Protein AF-A0A4U7AYK5-F1 (afdb_monomer_lite)

Secondary structure (DSSP, 8-state):
----SEEEEEE--GGG---HHHHTTTS-SSS---SEEEEEETTT--EEEE---TTEEE---EEEESSTTPPTT-EEEEEEEEETTTTEEEEEEEETTEEEEEEEEEEPP-

Sequence (110 aa):
MQQHEYIFFDLMDPSLGTEFDVIAPVMGGGHAPYNGFGKFQVSTGILEKYSPGTRHFVQEPVFVPRSDDAEEGDGWLLVLVNNYDTMGSELHVIDTKDFTNAVAKIFLPS

pLDDT: mean 95.94, std 4.83, range [68.88, 98.75]

Foldseek 3Di:
DDDAFKDKFFAADVVLQAPCVQQVVPVDDDDDFGQWMWIAGPVVRDIDIEGPHNQKTKDDWDFDAPDPPGDHQFGWIWIWMQHRVVRFIKIFIAGSVHRHDTPDIHTDDD

InterPro domains:
  IPR004294 Carotenoid oxygenase [PF03055] (1-109)
  IPR004294 Carotenoid oxygenase [PTHR10543] (4-109)

Radius of gyration: 14.74 Å; chains: 1; bounding box: 38×27×42 Å

Organism: NCBI:txid40998

Structure (mmCIF, N/CA/C/O backbone):
data_AF-A0A4U7AYK5-F1
#
_entry.id   AF-A0A4U7AYK5-F1
#
loop_
_atom_site.group_PDB
_atom_site.id
_atom_site.type_symbol
_atom_site.label_atom_id
_atom_site.label_alt_id
_atom_site.label_comp_id
_atom_site.label_asym_id
_atom_site.label_entity_id
_atom_site.label_seq_id
_atom_site.pdbx_PDB_ins_code
_atom_site.Cartn_x
_atom_site.Cartn_y
_atom_site.Cartn_z
_atom_site.occupancy
_atom_site.B_iso_or_equiv
_atom_site.auth_seq_id
_atom_site.auth_comp_id
_atom_site.auth_asym_id
_atom_site.auth_atom_id
_atom_site.pdbx_PDB_model_num
ATOM 1 N N . MET A 1 1 ? -14.245 18.279 15.435 1.00 72.75 1 MET A N 1
ATOM 2 C CA . MET A 1 1 ? -13.343 17.243 14.893 1.00 72.75 1 MET A CA 1
ATOM 3 C C . MET A 1 1 ? -13.129 16.214 15.982 1.00 72.75 1 MET A C 1
ATOM 5 O O . MET A 1 1 ? -12.934 16.620 17.122 1.00 72.75 1 MET A O 1
ATOM 9 N N . GLN A 1 2 ? -13.270 14.933 15.652 1.00 88.62 2 GLN A N 1
ATOM 10 C CA . GLN A 1 2 ? -12.923 13.831 16.552 1.00 88.62 2 GLN A CA 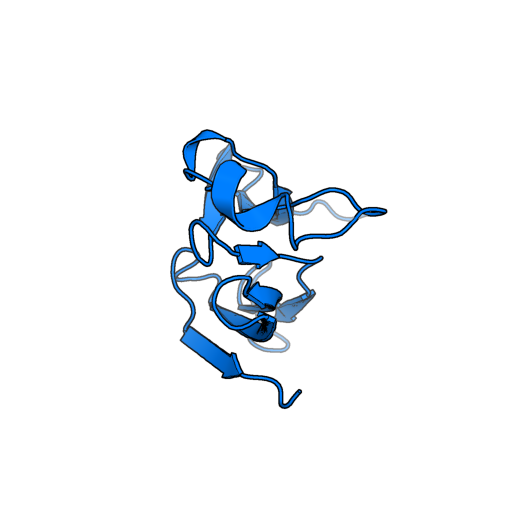1
ATOM 11 C C . GLN A 1 2 ? -11.424 13.533 16.423 1.00 88.62 2 GLN A C 1
ATOM 13 O O . GLN A 1 2 ? -10.793 13.942 15.449 1.00 88.62 2 GLN A O 1
ATOM 18 N N . GLN A 1 3 ? -10.851 12.891 17.436 1.00 92.56 3 GLN A N 1
ATOM 19 C CA . GLN A 1 3 ? -9.488 12.374 17.366 1.00 92.56 3 GLN A CA 1
ATOM 20 C C . GLN A 1 3 ? -9.492 11.078 16.547 1.00 92.56 3 GLN A C 1
ATOM 22 O O . GLN A 1 3 ? -10.423 10.292 16.695 1.00 92.56 3 GLN A O 1
ATOM 27 N N . HIS A 1 4 ? -8.471 10.882 15.711 1.00 96.56 4 HIS A N 1
ATOM 28 C CA . HIS A 1 4 ? -8.290 9.686 14.885 1.00 96.56 4 HIS A CA 1
ATOM 29 C C . HIS A 1 4 ? -7.069 8.895 15.357 1.00 96.56 4 HIS A C 1
ATOM 31 O O . HIS A 1 4 ? -6.039 9.495 15.679 1.00 96.56 4 HIS A O 1
ATOM 37 N N . GLU A 1 5 ? -7.187 7.570 15.397 1.00 97.50 5 GLU A N 1
ATOM 38 C CA . GLU A 1 5 ? -6.135 6.650 15.843 1.00 97.50 5 GLU A CA 1
ATOM 39 C C . GLU A 1 5 ? -5.290 6.110 14.683 1.00 97.50 5 GLU A C 1
ATOM 41 O O . GLU A 1 5 ? -4.097 5.848 14.861 1.00 97.50 5 GLU A O 1
ATOM 46 N N . TYR A 1 6 ? -5.875 5.985 13.489 1.00 98.19 6 TYR A N 1
ATOM 47 C CA . TYR A 1 6 ? -5.195 5.446 12.311 1.00 98.19 6 TYR A CA 1
ATOM 48 C C . TYR A 1 6 ? -5.140 6.456 11.169 1.00 98.19 6 TYR A C 1
ATOM 50 O O . TYR A 1 6 ? -6.126 7.115 10.843 1.00 98.19 6 TYR A O 1
ATOM 58 N N . ILE A 1 7 ? -3.972 6.547 10.531 1.00 98.19 7 ILE A N 1
ATOM 59 C CA . ILE A 1 7 ? -3.733 7.400 9.365 1.00 98.19 7 ILE A CA 1
ATOM 60 C C . ILE A 1 7 ? -3.191 6.532 8.232 1.00 98.19 7 ILE A C 1
ATOM 62 O O . ILE A 1 7 ? -2.209 5.809 8.418 1.00 98.19 7 ILE A O 1
ATOM 66 N N . PHE A 1 8 ? -3.810 6.642 7.058 1.00 98.38 8 PHE A N 1
ATOM 67 C CA . PHE A 1 8 ? -3.338 6.028 5.819 1.00 98.38 8 PHE A CA 1
ATOM 68 C C . PHE A 1 8 ? -2.800 7.112 4.888 1.00 98.38 8 PHE A C 1
ATOM 70 O O . PHE A 1 8 ? -3.442 8.150 4.735 1.00 98.38 8 PHE A O 1
ATOM 77 N N . PHE A 1 9 ? -1.617 6.909 4.309 1.00 98.00 9 PHE A N 1
ATOM 78 C CA . PHE A 1 9 ? -0.983 7.915 3.450 1.00 98.00 9 PHE A CA 1
ATOM 79 C C . PHE A 1 9 ? 0.053 7.310 2.506 1.00 98.00 9 PHE A C 1
ATOM 81 O O . PHE A 1 9 ? 0.733 6.341 2.852 1.00 98.00 9 PHE A O 1
ATOM 88 N N . ASP A 1 10 ? 0.207 7.933 1.342 1.00 97.88 10 ASP A N 1
ATOM 89 C CA . ASP A 1 10 ? 1.260 7.602 0.388 1.00 97.88 10 ASP A CA 1
ATOM 90 C C . ASP A 1 10 ? 2.640 7.980 0.916 1.00 97.88 10 ASP A C 1
ATOM 92 O O . ASP A 1 10 ? 2.824 8.985 1.609 1.00 97.88 10 ASP A O 1
ATOM 96 N N . LEU A 1 11 ? 3.640 7.184 0.551 1.00 96.94 11 LEU A N 1
ATOM 97 C CA . LEU A 1 11 ? 5.023 7.439 0.912 1.00 96.94 11 LEU A CA 1
ATOM 98 C C . LEU A 1 11 ? 5.976 7.159 -0.248 1.00 96.94 11 LEU A C 1
ATOM 100 O O . LEU A 1 11 ? 5.724 6.358 -1.147 1.00 96.94 11 LEU A O 1
ATOM 104 N N . MET A 1 12 ? 7.107 7.852 -0.209 1.00 96.50 12 MET A N 1
ATOM 105 C CA . MET A 1 12 ? 8.278 7.543 -1.016 1.00 96.50 12 MET A CA 1
ATOM 106 C C . MET A 1 12 ? 9.394 7.163 -0.053 1.00 96.50 12 MET A C 1
ATOM 108 O O . MET A 1 12 ? 9.903 8.011 0.681 1.00 96.50 12 MET A O 1
ATOM 112 N N . ASP A 1 13 ? 9.749 5.884 -0.037 1.00 96.75 13 ASP A N 1
ATOM 113 C CA . ASP A 1 13 ? 10.795 5.347 0.824 1.00 96.75 13 ASP A CA 1
ATOM 114 C C . ASP A 1 13 ? 11.933 4.759 -0.023 1.00 96.75 13 ASP A C 1
ATOM 116 O O . ASP A 1 13 ? 11.784 3.673 -0.590 1.00 96.75 13 ASP A O 1
ATOM 120 N N . PRO A 1 14 ? 13.092 5.439 -0.102 1.00 95.00 14 PRO A N 1
ATOM 121 C CA . PRO A 1 14 ? 14.242 4.958 -0.864 1.00 95.00 14 PRO A CA 1
ATOM 122 C C . PRO A 1 14 ? 14.743 3.570 -0.441 1.00 95.00 14 PRO A C 1
ATOM 124 O O . PRO A 1 14 ? 15.380 2.887 -1.240 1.00 95.00 14 PRO A O 1
ATOM 127 N N . SER A 1 15 ? 14.464 3.130 0.793 1.00 96.31 15 SER A N 1
ATOM 128 C CA . SER A 1 15 ? 14.889 1.814 1.286 1.00 96.31 15 SER A CA 1
ATOM 129 C C . SER A 1 15 ? 14.098 0.645 0.690 1.00 96.31 15 SER A C 1
ATOM 131 O O . SER A 1 15 ? 14.571 -0.487 0.751 1.00 96.31 15 SER A O 1
ATOM 133 N N . LEU A 1 16 ? 12.947 0.907 0.055 1.00 95.31 16 LEU A N 1
ATOM 134 C CA . LEU A 1 16 ? 12.144 -0.110 -0.638 1.00 95.31 16 LEU A CA 1
ATOM 135 C C . LEU A 1 16 ? 12.732 -0.520 -2.001 1.00 95.31 16 LEU A C 1
ATOM 137 O O . LEU A 1 16 ? 12.206 -1.420 -2.649 1.00 95.31 16 LEU A O 1
ATOM 141 N N . GLY A 1 17 ? 13.838 0.103 -2.426 1.00 96.38 17 GLY A N 1
ATOM 142 C CA . GLY A 1 17 ? 14.648 -0.387 -3.542 1.00 96.38 17 GLY A CA 1
ATOM 143 C C . GLY A 1 17 ? 14.052 -0.131 -4.924 1.00 96.38 17 GLY A C 1
ATOM 144 O O . GLY A 1 17 ? 14.231 -0.948 -5.820 1.00 96.38 17 GLY A O 1
ATOM 145 N N . THR A 1 18 ? 13.344 0.986 -5.107 1.00 97.50 18 THR A N 1
ATOM 146 C CA . THR A 1 18 ? 12.820 1.377 -6.422 1.00 97.50 18 THR A CA 1
ATOM 147 C C . THR A 1 18 ? 13.931 1.429 -7.476 1.00 97.50 18 THR A C 1
ATOM 149 O O . THR A 1 18 ? 14.910 2.162 -7.325 1.00 97.50 18 THR A O 1
ATOM 152 N N . GLU A 1 19 ? 13.752 0.688 -8.570 1.00 97.44 19 GLU A N 1
ATOM 153 C CA . GLU A 1 19 ? 14.691 0.608 -9.698 1.00 97.44 19 GLU A CA 1
ATOM 154 C C . GLU A 1 19 ? 14.509 1.811 -10.637 1.00 97.44 19 GLU A C 1
ATOM 156 O O . GLU A 1 19 ? 13.987 1.700 -11.748 1.00 97.44 19 GLU A O 1
ATOM 161 N N . PHE A 1 20 ? 14.898 3.001 -10.165 1.00 94.94 20 PHE A N 1
ATOM 162 C CA . PHE A 1 20 ? 14.747 4.259 -10.906 1.00 94.94 20 PHE A CA 1
ATOM 163 C C . PHE A 1 20 ? 15.431 4.254 -12.276 1.00 94.94 20 PHE A C 1
ATOM 165 O O . PHE A 1 20 ? 14.919 4.864 -13.207 1.00 94.94 20 PHE A O 1
ATOM 172 N N . ASP A 1 21 ? 16.557 3.5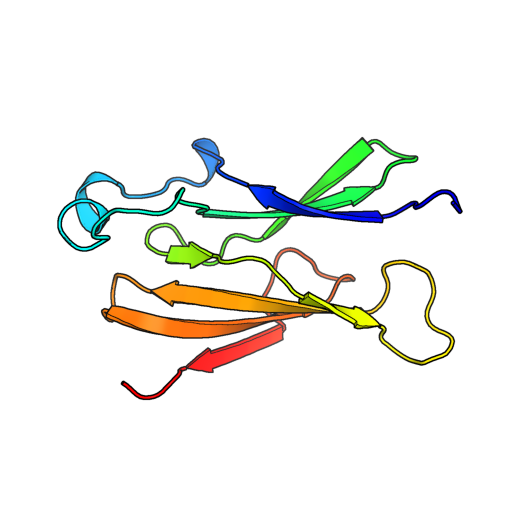65 -12.426 1.00 95.12 21 ASP A N 1
ATOM 173 C CA . ASP A 1 21 ? 17.260 3.399 -13.699 1.00 95.12 21 ASP A CA 1
ATOM 174 C C . ASP A 1 21 ? 16.422 2.654 -14.749 1.00 95.12 21 ASP A C 1
ATOM 176 O O . ASP A 1 21 ? 16.509 2.965 -15.938 1.00 95.12 21 ASP A O 1
ATOM 180 N N . VAL A 1 22 ? 15.569 1.727 -14.306 1.00 94.88 22 VAL A N 1
ATOM 181 C CA . VAL A 1 22 ? 14.654 0.967 -15.164 1.00 94.88 22 VAL A CA 1
ATOM 182 C C . VAL A 1 22 ? 13.382 1.761 -15.462 1.00 94.88 22 VAL A C 1
ATOM 184 O O . VAL A 1 22 ? 12.952 1.817 -16.614 1.00 94.88 22 VAL A O 1
ATOM 187 N N . ILE A 1 23 ? 12.773 2.383 -14.448 1.00 95.00 23 ILE A N 1
ATOM 188 C CA . ILE A 1 23 ? 11.452 3.018 -14.597 1.00 95.00 23 ILE A CA 1
ATOM 189 C C . ILE A 1 23 ? 11.516 4.461 -15.114 1.00 95.00 23 ILE A C 1
ATOM 191 O O . ILE A 1 23 ? 10.583 4.898 -15.785 1.00 95.00 23 ILE A O 1
ATOM 195 N N . ALA A 1 24 ? 12.593 5.216 -14.855 1.00 93.25 24 ALA A N 1
ATOM 196 C CA . ALA A 1 24 ? 12.677 6.636 -15.222 1.00 93.25 24 ALA A CA 1
ATOM 197 C C . ALA A 1 24 ? 12.436 6.926 -16.719 1.00 93.25 24 ALA A C 1
ATOM 199 O O . ALA A 1 24 ? 11.758 7.910 -17.020 1.00 93.25 24 ALA A O 1
ATOM 200 N N . PRO A 1 25 ? 12.912 6.099 -17.674 1.00 94.88 25 PRO A N 1
ATOM 201 C CA . PRO A 1 25 ? 12.649 6.320 -19.097 1.00 94.88 25 PRO A CA 1
ATOM 202 C C . PRO A 1 25 ? 11.176 6.173 -19.507 1.00 94.88 25 PRO A C 1
ATOM 204 O O . PRO A 1 25 ? 10.788 6.699 -20.549 1.00 94.88 25 PRO A O 1
ATOM 207 N N . VAL A 1 26 ? 10.365 5.451 -18.723 1.00 93.81 26 VAL A N 1
ATOM 208 C CA . VAL A 1 26 ? 8.982 5.074 -19.074 1.00 93.81 26 VAL A CA 1
ATOM 209 C C . VAL A 1 26 ? 7.924 5.604 -18.104 1.00 93.81 26 VAL A C 1
ATOM 211 O O . VAL A 1 26 ? 6.742 5.589 -18.436 1.00 93.81 26 VAL A O 1
ATOM 214 N N . MET A 1 27 ? 8.317 6.119 -16.935 1.00 90.50 27 MET A N 1
ATOM 215 C CA . MET A 1 27 ? 7.382 6.631 -15.922 1.00 90.50 27 MET A CA 1
ATOM 216 C C . MET A 1 27 ? 6.672 7.928 -16.326 1.00 90.50 27 MET A C 1
ATOM 218 O O . MET A 1 27 ? 5.665 8.293 -15.723 1.00 90.50 27 MET A O 1
ATOM 222 N N . GLY A 1 28 ? 7.182 8.627 -17.345 1.00 86.56 28 GLY A N 1
ATOM 223 C CA . GLY A 1 28 ? 6.696 9.948 -17.729 1.00 86.56 28 GLY A CA 1
ATOM 224 C C . GLY A 1 28 ? 7.028 11.015 -16.680 1.00 86.56 28 GLY A C 1
ATOM 225 O O . GLY A 1 28 ? 8.045 10.943 -15.993 1.00 86.56 28 GLY A O 1
ATOM 226 N N . GLY A 1 29 ? 6.183 12.040 -16.572 1.00 83.94 29 GLY A N 1
ATOM 227 C CA . GLY A 1 29 ? 6.338 13.105 -15.581 1.00 83.94 29 GLY A CA 1
ATOM 228 C C . GLY A 1 29 ? 5.017 13.813 -15.277 1.00 83.94 29 GLY A C 1
ATOM 229 O O . GLY A 1 29 ? 4.039 13.648 -16.002 1.00 83.94 29 GLY A O 1
ATOM 230 N N . GLY A 1 30 ? 4.990 14.607 -14.201 1.00 80.25 30 GLY A N 1
ATOM 231 C CA . GLY A 1 30 ? 3.854 15.474 -13.844 1.00 80.25 30 GLY A CA 1
ATOM 232 C C . GLY A 1 30 ? 3.166 15.166 -12.510 1.00 80.25 30 GLY A C 1
ATOM 233 O O . GLY A 1 30 ? 2.261 15.897 -12.126 1.00 80.25 30 GLY A O 1
ATOM 234 N N . HIS A 1 31 ? 3.592 14.127 -11.794 1.00 80.00 31 HIS A N 1
ATOM 235 C CA . HIS A 1 31 ? 3.075 13.744 -10.476 1.00 80.00 31 HIS A CA 1
ATOM 236 C C . HIS A 1 31 ? 4.211 13.190 -9.606 1.00 80.00 31 HIS A C 1
ATOM 238 O O . HIS A 1 31 ? 5.221 12.712 -10.129 1.00 80.00 31 HIS A O 1
ATOM 244 N N . ALA A 1 32 ? 4.081 13.326 -8.284 1.00 86.50 32 ALA A N 1
ATOM 245 C CA . ALA A 1 32 ? 5.070 12.811 -7.344 1.00 86.50 32 ALA A CA 1
ATOM 246 C C . ALA A 1 32 ? 5.042 11.271 -7.353 1.00 86.50 32 ALA A C 1
ATOM 248 O O . ALA A 1 32 ? 3.955 10.697 -7.293 1.00 86.50 32 ALA A O 1
ATOM 249 N N . PRO A 1 33 ? 6.199 10.594 -7.441 1.00 92.31 33 PRO A N 1
ATOM 250 C CA . PRO A 1 33 ? 6.242 9.142 -7.366 1.00 92.31 33 PRO A CA 1
ATOM 251 C C . PRO A 1 33 ? 6.073 8.675 -5.916 1.00 92.31 33 PRO A C 1
ATOM 253 O O . PRO A 1 33 ? 6.713 9.221 -5.014 1.00 92.31 33 PRO A O 1
ATOM 256 N N . TYR A 1 34 ? 5.277 7.626 -5.711 1.00 97.38 34 TYR A N 1
ATOM 257 C CA . TYR A 1 34 ? 5.111 6.936 -4.429 1.00 97.38 34 TYR A CA 1
ATOM 258 C C . TYR A 1 34 ? 5.307 5.438 -4.645 1.00 97.38 34 TYR A C 1
ATOM 260 O O . TYR A 1 34 ? 4.639 4.834 -5.479 1.00 97.38 34 TYR A O 1
ATOM 268 N N . ASN A 1 35 ? 6.250 4.830 -3.928 1.00 97.62 35 ASN A N 1
ATOM 269 C CA . ASN A 1 35 ? 6.608 3.412 -4.077 1.00 97.62 35 ASN A CA 1
ATOM 270 C C . ASN A 1 35 ? 5.950 2.509 -3.020 1.00 97.62 35 ASN A C 1
ATOM 272 O O . ASN A 1 35 ? 6.251 1.316 -2.916 1.00 97.62 35 ASN A O 1
ATOM 276 N N . GLY A 1 36 ? 5.038 3.085 -2.243 1.00 97.94 36 GLY A N 1
ATOM 277 C CA . GLY A 1 36 ? 4.256 2.402 -1.237 1.00 97.94 36 GLY A CA 1
ATOM 278 C C . GLY A 1 36 ? 3.336 3.362 -0.498 1.00 97.94 36 GLY A C 1
ATOM 279 O O . GLY A 1 36 ? 3.314 4.565 -0.758 1.00 97.94 36 GLY A O 1
ATOM 280 N N . PHE A 1 37 ? 2.596 2.816 0.456 1.00 98.12 37 PHE A N 1
ATOM 281 C CA . PHE A 1 37 ? 1.759 3.586 1.369 1.00 98.12 37 PHE A CA 1
ATOM 282 C C . PHE A 1 37 ? 1.820 2.976 2.772 1.00 98.12 37 PHE A C 1
ATOM 284 O O . PHE A 1 37 ? 2.272 1.841 2.962 1.00 98.12 37 PHE A O 1
ATOM 291 N N . GLY A 1 38 ? 1.439 3.766 3.771 1.00 97.81 38 GLY A N 1
ATOM 292 C CA . GLY A 1 38 ? 1.593 3.440 5.181 1.00 97.81 38 GLY A CA 1
ATOM 293 C C . GLY A 1 38 ? 0.276 3.396 5.944 1.00 97.81 38 GLY A C 1
ATOM 294 O O . GLY A 1 38 ? -0.658 4.122 5.615 1.00 97.81 38 GLY A O 1
ATOM 295 N N . LYS A 1 39 ? 0.243 2.582 7.001 1.00 98.38 39 LYS A N 1
ATOM 296 C CA . LYS A 1 39 ? -0.735 2.630 8.093 1.00 98.38 39 LYS A CA 1
ATOM 297 C C . LYS A 1 39 ? 0.012 3.030 9.354 1.00 98.38 39 LYS A C 1
ATOM 299 O O . LYS A 1 39 ? 0.841 2.273 9.858 1.00 98.38 39 LYS A O 1
ATOM 304 N N . PHE A 1 40 ? -0.264 4.234 9.835 1.00 98.31 40 PHE A N 1
ATOM 305 C CA . PHE A 1 40 ? 0.330 4.767 11.052 1.00 98.31 40 PHE A CA 1
ATOM 306 C C . PHE A 1 40 ? -0.678 4.738 12.190 1.00 98.31 40 PHE A C 1
ATOM 308 O O . PHE A 1 40 ? -1.784 5.261 12.054 1.00 98.31 40 PHE A O 1
ATOM 315 N N . GLN A 1 41 ? -0.273 4.144 13.307 1.00 98.12 41 GLN A N 1
ATOM 316 C CA . GLN A 1 41 ? -1.030 4.159 14.547 1.00 98.12 41 GLN A CA 1
ATOM 317 C C . GLN A 1 41 ? -0.529 5.297 15.440 1.00 98.12 41 GLN A C 1
ATOM 319 O O . GLN A 1 41 ? 0.629 5.304 15.860 1.00 98.12 41 GLN A O 1
ATOM 324 N N . VAL A 1 42 ? -1.405 6.250 15.755 1.00 98.12 42 VAL A N 1
ATOM 325 C CA . VAL A 1 42 ? -1.038 7.484 16.463 1.00 98.12 42 VAL A CA 1
ATOM 326 C C . VAL A 1 42 ? -0.594 7.206 17.896 1.00 98.12 42 VAL A C 1
ATOM 328 O O . VAL A 1 42 ? 0.418 7.757 18.329 1.00 98.12 42 VAL A O 1
ATOM 331 N N . SER A 1 43 ? -1.307 6.349 18.632 1.00 97.19 43 SER A N 1
ATOM 332 C CA . SER A 1 43 ? -0.994 6.091 20.043 1.00 97.19 43 SER A CA 1
ATOM 333 C C . SER A 1 43 ? 0.346 5.380 20.261 1.00 97.19 43 SER A C 1
ATOM 335 O O . SER A 1 43 ? 1.011 5.622 21.270 1.00 97.19 43 SER A O 1
ATOM 337 N N . THR A 1 44 ? 0.760 4.519 19.327 1.00 97.81 44 THR A N 1
ATOM 338 C CA . THR A 1 44 ? 1.972 3.690 19.451 1.00 97.81 44 THR A CA 1
ATOM 339 C C . THR A 1 44 ? 3.140 4.202 18.614 1.00 97.81 44 THR A C 1
ATOM 341 O O . THR A 1 44 ? 4.286 3.836 18.874 1.00 97.81 44 THR A O 1
ATOM 344 N N . GLY A 1 45 ? 2.874 5.035 17.605 1.00 97.88 45 GLY A N 1
ATOM 345 C CA . GLY A 1 45 ? 3.862 5.474 16.623 1.00 97.88 45 GLY A CA 1
ATOM 346 C C . GLY A 1 45 ? 4.285 4.384 15.632 1.00 97.88 45 GLY A C 1
ATOM 347 O O . GLY A 1 45 ? 5.266 4.568 14.911 1.00 97.88 45 GLY A O 1
ATOM 348 N N . ILE A 1 46 ? 3.591 3.241 15.602 1.00 98.00 46 ILE A N 1
ATOM 349 C CA . ILE A 1 46 ? 3.917 2.128 14.705 1.00 98.00 46 ILE A CA 1
ATOM 350 C C . ILE A 1 46 ? 3.496 2.483 13.277 1.00 98.00 46 ILE A C 1
ATOM 352 O O . ILE A 1 46 ? 2.370 2.918 13.042 1.00 98.00 46 ILE A O 1
ATOM 356 N N . LEU A 1 47 ? 4.411 2.266 12.328 1.00 97.69 47 LEU A N 1
ATOM 357 C CA . LEU A 1 47 ? 4.182 2.420 10.894 1.00 97.69 47 LEU A CA 1
ATOM 358 C C . LEU A 1 47 ? 4.344 1.070 10.197 1.00 97.69 47 LEU A C 1
ATOM 360 O O . LEU A 1 47 ? 5.456 0.555 10.077 1.00 97.69 47 LEU A O 1
ATOM 364 N N . GLU A 1 48 ? 3.239 0.539 9.691 1.00 97.81 48 GLU A N 1
ATOM 365 C CA . GLU A 1 48 ? 3.238 -0.585 8.757 1.00 97.81 48 GLU A CA 1
ATOM 366 C C . GLU A 1 48 ? 3.273 -0.037 7.327 1.00 97.81 48 GLU A C 1
ATOM 368 O O . GLU A 1 48 ? 2.642 0.982 7.039 1.00 97.81 48 GLU A O 1
ATOM 373 N N . LYS A 1 49 ? 4.017 -0.683 6.425 1.00 98.00 49 LYS A N 1
ATOM 374 C CA . LYS A 1 49 ? 4.172 -0.229 5.036 1.00 98.00 49 LYS A CA 1
ATOM 375 C C . LYS A 1 49 ? 3.790 -1.335 4.070 1.00 98.00 49 LYS A C 1
ATOM 377 O O . LYS A 1 49 ? 4.207 -2.478 4.245 1.00 98.00 49 LYS A O 1
ATOM 382 N N . TYR A 1 50 ? 3.080 -0.954 3.020 1.00 98.44 50 TYR A N 1
ATOM 383 C CA . TYR A 1 50 ? 2.863 -1.780 1.848 1.00 98.44 50 TYR A CA 1
ATOM 384 C C . TYR A 1 50 ? 3.704 -1.257 0.683 1.00 98.44 50 TYR A C 1
ATOM 386 O O . TYR A 1 50 ? 3.706 -0.055 0.416 1.00 98.44 50 TYR A O 1
ATOM 394 N N . SER A 1 51 ? 4.368 -2.157 -0.045 1.00 97.94 51 SER A N 1
ATOM 395 C CA . SER A 1 51 ? 5.014 -1.853 -1.324 1.00 97.94 51 SER A CA 1
ATOM 396 C C . SER A 1 51 ? 4.687 -2.946 -2.346 1.00 97.94 51 SER A C 1
ATOM 398 O O . SER A 1 51 ? 4.907 -4.125 -2.057 1.00 97.94 51 SER A O 1
ATOM 400 N N . PRO A 1 52 ? 4.154 -2.600 -3.532 1.00 97.62 52 PRO A N 1
ATOM 401 C CA . PRO A 1 52 ? 3.774 -3.588 -4.543 1.00 97.62 52 PRO A CA 1
ATOM 402 C C . PRO A 1 52 ? 4.959 -4.235 -5.278 1.00 97.62 52 PRO A C 1
ATOM 404 O O . PRO A 1 52 ? 4.776 -5.306 -5.863 1.00 97.62 52 PRO A O 1
ATOM 407 N N . GLY A 1 53 ? 6.143 -3.614 -5.239 1.00 97.25 53 GLY A N 1
ATOM 408 C CA . GLY A 1 53 ? 7.350 -4.067 -5.930 1.00 97.25 53 GLY A CA 1
ATOM 409 C C . GLY A 1 53 ? 8.321 -2.922 -6.239 1.00 97.25 53 GLY A C 1
ATOM 410 O O . GLY A 1 53 ? 7.992 -1.747 -6.085 1.00 97.25 53 GLY A O 1
ATOM 411 N N . THR A 1 54 ? 9.526 -3.261 -6.703 1.00 97.94 54 THR A N 1
ATOM 412 C CA . THR A 1 54 ? 10.604 -2.298 -7.019 1.00 97.94 54 THR A CA 1
ATOM 413 C C . THR A 1 54 ? 10.369 -1.510 -8.310 1.00 97.94 54 THR A C 1
ATOM 415 O O . THR A 1 54 ? 11.023 -0.492 -8.541 1.00 97.94 54 THR A O 1
ATOM 418 N N . ARG A 1 55 ? 9.424 -1.955 -9.143 1.00 97.75 55 ARG A N 1
ATOM 419 C CA . ARG A 1 55 ? 9.077 -1.374 -10.451 1.00 97.75 55 ARG A CA 1
ATOM 420 C C . ARG A 1 55 ? 7.610 -0.975 -10.519 1.00 97.75 55 ARG A C 1
ATOM 422 O O . ARG A 1 55 ? 6.975 -1.019 -11.574 1.00 97.75 55 ARG A O 1
ATOM 429 N N . HIS A 1 56 ? 7.078 -0.579 -9.372 1.00 97.81 56 HIS A N 1
ATOM 430 C CA . HIS A 1 56 ? 5.689 -0.206 -9.212 1.00 97.81 56 HIS A CA 1
ATOM 431 C C . HIS A 1 56 ? 5.583 1.127 -8.490 1.00 97.81 56 HIS A C 1
ATOM 433 O O . HIS A 1 56 ? 6.362 1.411 -7.579 1.00 97.81 56 HIS A O 1
ATOM 439 N N . PHE A 1 57 ? 4.578 1.912 -8.864 1.00 97.50 57 PHE A N 1
ATOM 440 C CA . PHE A 1 57 ? 4.136 3.056 -8.071 1.00 97.50 57 PHE A CA 1
ATOM 441 C C . PHE A 1 57 ? 2.681 2.904 -7.663 1.00 97.50 57 PHE A C 1
ATOM 443 O O . PHE A 1 57 ? 1.906 2.241 -8.348 1.00 97.50 57 PHE A O 1
ATOM 450 N N . VAL A 1 58 ? 2.334 3.503 -6.530 1.00 97.56 58 VAL A N 1
ATOM 451 C CA . VAL A 1 58 ? 0.976 3.555 -5.991 1.00 97.56 58 VAL A CA 1
ATOM 452 C C . VAL A 1 58 ? 0.382 4.947 -6.188 1.00 97.56 58 VAL A C 1
ATOM 454 O O . VAL A 1 58 ? 1.109 5.936 -6.294 1.00 97.56 58 VAL A O 1
ATOM 457 N N . GLN A 1 59 ? -0.942 5.010 -6.229 1.00 9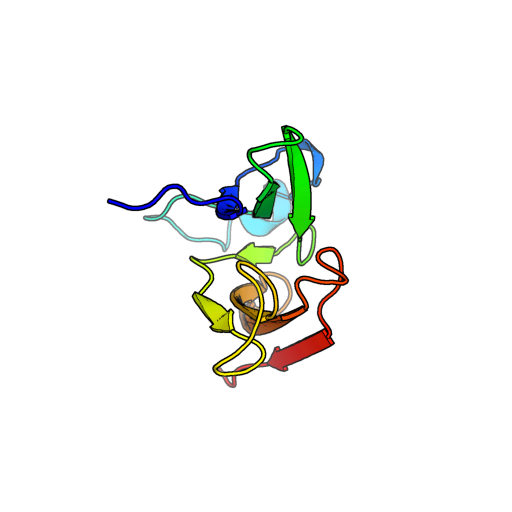6.12 59 GLN A N 1
ATOM 458 C CA . GLN A 1 59 ? -1.716 6.245 -6.112 1.00 96.12 59 GLN A CA 1
ATOM 459 C C . GLN A 1 59 ? -2.414 6.310 -4.750 1.00 96.12 59 GLN A C 1
ATOM 461 O O . GLN A 1 59 ? -2.315 5.371 -3.963 1.00 96.12 59 GLN A O 1
ATOM 466 N N . GLU A 1 60 ? -3.167 7.386 -4.514 1.00 97.00 60 GLU A N 1
ATOM 467 C CA . GLU A 1 60 ? -3.887 7.602 -3.259 1.00 97.00 60 GLU A CA 1
ATOM 468 C C . GLU A 1 60 ? -4.823 6.419 -2.935 1.00 97.00 60 GLU A C 1
ATOM 470 O O . GLU A 1 60 ? -5.671 6.051 -3.761 1.00 97.00 60 GLU A O 1
ATOM 475 N N . PRO A 1 61 ? -4.696 5.803 -1.746 1.00 97.38 61 PRO A N 1
ATOM 476 C CA . PRO A 1 61 ? -5.508 4.663 -1.375 1.00 97.38 61 PRO A CA 1
ATOM 477 C C . PRO A 1 61 ? -6.851 5.096 -0.777 1.00 97.38 61 PRO A C 1
ATOM 479 O O . PRO A 1 61 ? -6.970 6.115 -0.098 1.00 97.38 61 PRO A O 1
ATOM 482 N N . VAL A 1 62 ? -7.870 4.258 -0.959 1.00 98.31 62 VAL A N 1
ATOM 483 C CA . VAL A 1 62 ? -9.212 4.456 -0.398 1.00 98.31 62 VAL A CA 1
ATOM 484 C C . VAL A 1 62 ? -9.474 3.424 0.691 1.00 98.31 62 VAL A C 1
ATOM 486 O O . VAL A 1 62 ? -9.384 2.221 0.441 1.00 98.31 62 VAL A O 1
ATOM 489 N N . PHE A 1 63 ? -9.830 3.887 1.891 1.00 98.56 63 PHE A N 1
ATOM 490 C CA . PHE A 1 63 ? -10.236 3.022 2.999 1.00 98.56 63 PHE A CA 1
ATOM 491 C C . PHE A 1 63 ? -11.706 2.605 2.870 1.00 98.56 63 PHE A C 1
ATOM 493 O O . PHE A 1 63 ? -12.585 3.436 2.636 1.00 98.56 63 PHE A O 1
ATOM 500 N N . VAL A 1 64 ? -11.969 1.317 3.081 1.00 98.50 64 VAL A N 1
ATOM 501 C CA . VAL A 1 64 ? -13.306 0.722 3.125 1.00 98.50 64 VAL A CA 1
ATOM 502 C C . VAL A 1 64 ? -13.457 -0.026 4.453 1.00 98.50 64 VAL A C 1
ATOM 504 O O . VAL A 1 64 ? -12.721 -0.992 4.671 1.00 98.50 64 VAL A O 1
ATOM 507 N N . PRO A 1 65 ? -14.383 0.376 5.345 1.00 98.56 65 PRO A N 1
ATOM 508 C CA . PRO A 1 65 ? -14.582 -0.305 6.621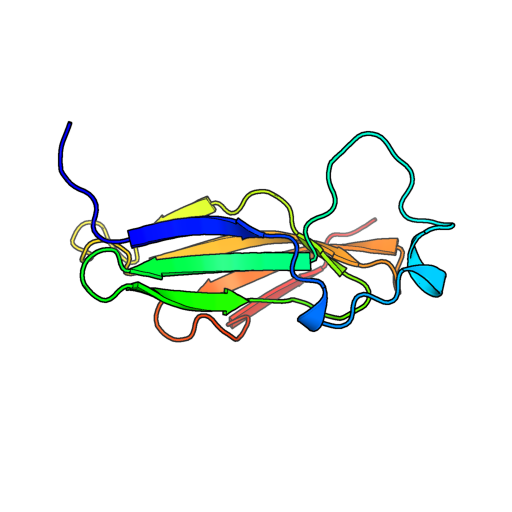 1.00 98.56 65 PRO A CA 1
ATOM 509 C C . PRO A 1 65 ? -15.064 -1.743 6.413 1.00 98.56 65 PRO A C 1
ATOM 511 O O . PRO A 1 65 ? -15.787 -2.040 5.459 1.00 98.56 65 PRO A O 1
ATOM 514 N N . ARG A 1 66 ? -14.678 -2.646 7.324 1.00 98.38 66 ARG A N 1
ATOM 515 C CA . ARG A 1 66 ? -15.024 -4.075 7.220 1.00 98.38 66 ARG A CA 1
ATOM 516 C C . ARG A 1 66 ? -16.529 -4.343 7.275 1.00 98.38 66 ARG A C 1
ATOM 518 O O . ARG A 1 66 ? -17.026 -5.284 6.659 1.00 98.38 66 ARG A O 1
ATOM 525 N N . SER A 1 67 ? -17.222 -3.522 8.048 1.00 98.38 67 SER A N 1
ATOM 526 C CA . SER A 1 67 ? -18.660 -3.535 8.292 1.00 98.38 67 SER A CA 1
ATOM 527 C C . SER A 1 67 ? -19.081 -2.177 8.851 1.00 98.38 67 SER A C 1
ATOM 529 O O . SER A 1 67 ? -18.227 -1.412 9.296 1.00 98.38 67 SER A O 1
ATOM 531 N N . ASP A 1 68 ? -20.386 -1.917 8.911 1.00 97.75 68 ASP A N 1
ATOM 532 C CA . ASP A 1 68 ? -20.932 -0.681 9.495 1.00 97.75 68 ASP A CA 1
ATOM 533 C C . ASP A 1 68 ? -20.532 -0.491 10.973 1.00 97.75 68 ASP A C 1
ATOM 535 O O . ASP A 1 68 ? -20.337 0.638 11.416 1.00 97.75 68 ASP A O 1
ATOM 539 N N . ASP A 1 69 ? -20.335 -1.595 11.705 1.00 97.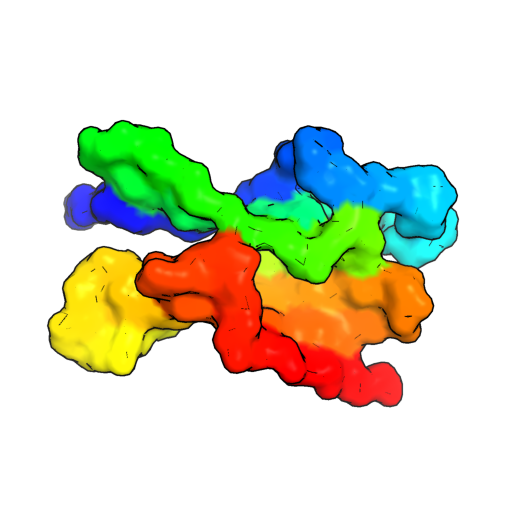62 69 ASP A N 1
ATOM 540 C CA . ASP A 1 69 ? -19.924 -1.608 13.118 1.00 97.62 69 ASP A CA 1
ATOM 541 C C . ASP A 1 69 ? -18.414 -1.869 13.319 1.00 97.62 69 ASP A C 1
ATOM 543 O O . ASP A 1 69 ? -17.987 -2.247 14.412 1.00 97.62 69 ASP A O 1
ATOM 547 N N . ALA A 1 70 ? -17.593 -1.756 12.267 1.00 98.12 70 ALA A N 1
ATOM 548 C CA . ALA A 1 70 ? -16.157 -2.020 12.374 1.00 98.12 70 ALA A CA 1
ATOM 549 C C . ALA A 1 70 ? -15.452 -1.000 13.285 1.00 98.12 70 ALA A C 1
ATOM 551 O O . ALA A 1 70 ? -15.778 0.189 13.287 1.00 98.12 70 ALA A O 1
ATOM 552 N N . GLU A 1 71 ? -14.444 -1.464 14.027 1.00 97.50 71 GLU A N 1
ATOM 553 C CA . GLU A 1 71 ? -13.549 -0.578 14.774 1.00 97.50 71 GLU A CA 1
ATOM 554 C C . GLU A 1 71 ? -12.795 0.364 13.816 1.00 97.50 71 GLU A C 1
ATOM 556 O O . GLU A 1 71 ? -12.571 0.041 12.644 1.00 97.50 71 GLU A O 1
ATOM 561 N N . GLU A 1 72 ? -12.386 1.539 14.307 1.00 97.56 72 GLU A N 1
ATOM 562 C CA . GLU A 1 72 ? -11.611 2.497 13.512 1.00 97.56 72 GLU A CA 1
ATOM 563 C C . GLU A 1 72 ? -10.373 1.814 12.909 1.00 97.56 72 GLU A C 1
ATOM 565 O O . GLU A 1 72 ? -9.597 1.171 13.611 1.00 97.56 72 GLU A O 1
ATOM 570 N N . GLY A 1 73 ? -10.185 1.949 11.595 1.00 97.38 73 GLY A N 1
ATOM 571 C CA . GLY A 1 73 ? -9.054 1.348 10.888 1.00 97.38 73 GLY A CA 1
ATOM 572 C C . GLY A 1 73 ? -9.180 -0.152 10.583 1.00 97.38 73 GLY A C 1
ATOM 573 O O . GLY A 1 73 ? -8.293 -0.681 9.909 1.00 97.38 73 GLY A O 1
ATOM 574 N N . ASP A 1 74 ? -10.251 -0.851 10.991 1.00 98.50 74 ASP A N 1
ATOM 575 C CA . ASP A 1 74 ? -10.508 -2.240 10.571 1.00 98.50 74 ASP A CA 1
ATOM 576 C C . ASP A 1 74 ? -11.261 -2.291 9.233 1.00 98.50 74 ASP A C 1
ATOM 578 O O . ASP A 1 74 ? -12.429 -1.910 9.122 1.00 98.50 74 ASP A O 1
ATOM 582 N N . GLY A 1 75 ? -10.597 -2.793 8.194 1.00 98.56 75 GLY A N 1
ATOM 583 C CA . GLY A 1 75 ? -11.163 -2.830 6.855 1.00 98.56 75 GLY A CA 1
ATOM 584 C C . GLY A 1 75 ? -10.145 -3.183 5.787 1.00 98.56 75 GLY A C 1
ATOM 585 O O . GLY A 1 75 ? -9.215 -3.961 6.014 1.00 98.56 75 GLY A O 1
ATOM 586 N N . TRP A 1 76 ? -10.340 -2.594 4.614 1.00 98.75 76 TRP A N 1
ATOM 587 C CA . TRP A 1 76 ? -9.487 -2.788 3.452 1.00 98.75 76 TRP A CA 1
ATOM 588 C C . TRP A 1 76 ? -9.064 -1.461 2.844 1.00 98.75 76 TRP A C 1
ATOM 590 O O . TRP A 1 76 ? -9.803 -0.479 2.899 1.00 98.75 76 TRP A O 1
ATOM 600 N N . LEU A 1 77 ? -7.888 -1.456 2.224 1.00 98.69 77 LEU A N 1
ATOM 601 C CA . LEU A 1 77 ? -7.410 -0.363 1.385 1.00 98.69 77 LEU A CA 1
ATOM 602 C C . LEU A 1 77 ? -7.470 -0.826 -0.067 1.00 98.69 77 LEU A C 1
ATOM 604 O O . LEU A 1 77 ? -6.968 -1.899 -0.409 1.00 98.69 77 LEU A O 1
ATOM 608 N N . LEU A 1 78 ? -8.088 -0.007 -0.910 1.00 98.62 78 LEU A N 1
ATOM 609 C CA . LEU A 1 78 ? -8.047 -0.134 -2.360 1.00 98.62 78 LEU A CA 1
ATOM 610 C C . LEU A 1 78 ? -7.017 0.853 -2.892 1.00 98.62 78 LEU A C 1
ATOM 612 O O . LEU A 1 78 ? -7.109 2.041 -2.593 1.00 98.62 78 LEU A O 1
ATOM 616 N N . VAL A 1 79 ? -6.056 0.377 -3.677 1.00 98.31 79 VAL A N 1
ATOM 617 C CA . VAL A 1 79 ? -4.978 1.220 -4.204 1.00 98.31 79 VAL A CA 1
ATOM 618 C C . VAL A 1 79 ? -4.717 0.910 -5.670 1.00 98.31 79 VAL A C 1
ATOM 620 O O . VAL A 1 79 ? -4.559 -0.254 -6.050 1.00 98.31 79 VAL A O 1
ATOM 623 N N . LEU A 1 80 ? -4.694 1.951 -6.505 1.00 97.88 80 LEU A N 1
ATOM 624 C CA . LEU A 1 80 ? -4.291 1.811 -7.899 1.00 97.88 80 LEU A CA 1
ATOM 625 C C . LEU A 1 80 ? -2.765 1.785 -7.978 1.00 97.88 80 LEU A C 1
ATOM 627 O O . LEU A 1 80 ? -2.080 2.591 -7.349 1.00 97.88 80 LEU A O 1
ATOM 631 N N . VAL A 1 81 ? -2.248 0.850 -8.759 1.00 97.69 81 VAL A N 1
ATOM 632 C CA . VAL A 1 81 ? -0.829 0.572 -8.908 1.00 97.69 81 VAL A CA 1
ATOM 633 C C . VAL A 1 81 ? -0.457 0.650 -10.381 1.00 97.69 81 VAL A C 1
ATOM 635 O O . VAL A 1 81 ? -1.096 0.045 -11.239 1.00 97.69 81 VAL A O 1
ATOM 638 N N . ASN A 1 82 ? 0.599 1.392 -10.679 1.00 96.19 82 ASN A N 1
ATOM 639 C CA . ASN A 1 82 ? 1.251 1.407 -11.977 1.00 96.19 82 ASN A CA 1
ATOM 640 C C . ASN A 1 82 ? 2.328 0.321 -11.991 1.00 96.19 82 ASN A C 1
ATOM 642 O O . ASN A 1 82 ? 3.245 0.371 -11.175 1.00 96.19 82 ASN A O 1
ATOM 646 N N . ASN A 1 83 ? 2.223 -0.646 -12.903 1.00 97.00 83 ASN A N 1
ATOM 647 C CA . ASN A 1 83 ? 3.224 -1.688 -13.107 1.00 97.00 83 ASN A CA 1
ATOM 648 C C . ASN A 1 83 ? 4.066 -1.354 -14.346 1.00 97.00 83 ASN A C 1
ATOM 650 O O . ASN A 1 83 ? 3.583 -1.445 -15.476 1.00 97.00 83 ASN A O 1
ATOM 654 N N . TYR A 1 84 ? 5.334 -0.997 -14.135 1.00 96.25 84 TYR A N 1
ATOM 655 C CA . TYR A 1 84 ? 6.239 -0.616 -15.220 1.00 96.25 84 TYR A CA 1
ATOM 656 C C . TYR A 1 84 ? 6.875 -1.809 -15.950 1.00 96.25 84 TYR A C 1
ATOM 658 O O . TYR A 1 84 ? 7.390 -1.621 -17.048 1.00 96.25 84 TYR A O 1
ATOM 666 N N . ASP A 1 85 ? 6.798 -3.032 -15.412 1.00 95.38 85 ASP A N 1
ATOM 667 C CA . ASP A 1 85 ? 7.222 -4.237 -16.143 1.00 95.38 85 ASP A CA 1
ATOM 668 C C . ASP A 1 85 ? 6.242 -4.583 -17.271 1.00 95.38 85 ASP A C 1
ATOM 670 O O . ASP A 1 85 ? 6.645 -5.024 -18.347 1.00 95.38 85 ASP A O 1
ATOM 674 N N . THR A 1 86 ? 4.944 -4.391 -17.029 1.00 95.19 86 THR A N 1
ATOM 675 C CA . THR A 1 86 ? 3.878 -4.714 -17.994 1.00 95.19 86 THR A CA 1
ATOM 676 C C . THR A 1 86 ? 3.314 -3.489 -18.705 1.00 95.19 86 THR A C 1
ATOM 678 O O . THR A 1 86 ? 2.541 -3.640 -19.649 1.00 95.19 86 THR A O 1
ATOM 681 N N . MET A 1 87 ? 3.692 -2.285 -18.263 1.00 95.06 87 MET A N 1
ATOM 682 C CA . MET A 1 87 ? 3.079 -1.014 -18.664 1.00 95.06 87 MET A CA 1
ATOM 683 C C . MET A 1 87 ? 1.554 -1.006 -18.463 1.00 95.06 87 MET A C 1
ATOM 685 O O . MET A 1 87 ? 0.816 -0.384 -19.227 1.00 95.06 87 MET A O 1
ATOM 689 N N . GLY A 1 88 ? 1.087 -1.718 -17.436 1.00 95.31 88 GLY A N 1
ATOM 690 C CA . GLY A 1 88 ? -0.320 -1.868 -17.083 1.00 95.31 88 GLY A CA 1
ATOM 691 C C . GLY A 1 88 ? -0.666 -1.225 -15.743 1.00 95.31 88 GLY A C 1
ATOM 692 O O . GLY A 1 88 ? 0.201 -0.788 -14.981 1.00 95.31 88 GLY A O 1
ATOM 693 N N . SER A 1 89 ? -1.963 -1.196 -15.445 1.00 96.94 89 SER A N 1
ATOM 694 C CA . SER A 1 89 ? -2.478 -0.802 -14.135 1.00 96.94 89 SER A CA 1
ATOM 695 C C . SER A 1 89 ? -3.044 -2.003 -13.388 1.00 96.94 89 SER A C 1
ATOM 697 O O . SER A 1 89 ? -3.636 -2.909 -13.977 1.00 96.94 89 SER A O 1
ATOM 699 N N . GLU A 1 90 ? -2.889 -1.987 -12.072 1.00 98.25 90 GLU A N 1
ATOM 700 C CA . GLU A 1 90 ? -3.376 -3.013 -11.156 1.00 98.25 90 GLU A CA 1
ATOM 701 C C . GLU A 1 90 ? -4.173 -2.332 -10.039 1.00 98.25 90 GLU A C 1
ATOM 703 O O . GLU A 1 90 ? -3.794 -1.265 -9.570 1.00 98.25 90 GLU A O 1
ATOM 708 N N . LEU A 1 91 ? -5.279 -2.922 -9.598 1.00 98.44 91 LEU A N 1
ATOM 709 C CA . LEU A 1 91 ? -5.972 -2.505 -8.380 1.00 98.44 91 LEU A CA 1
ATOM 710 C C . LEU A 1 91 ? -5.662 -3.531 -7.295 1.00 98.44 91 LEU A C 1
ATOM 712 O O . LEU A 1 91 ? -6.029 -4.702 -7.420 1.00 98.44 91 LEU A O 1
ATOM 716 N N . HIS A 1 92 ? -4.960 -3.113 -6.248 1.00 98.62 92 HIS A N 1
ATOM 717 C CA . HIS A 1 92 ? -4.643 -3.982 -5.120 1.00 98.62 92 HIS A CA 1
ATOM 718 C C . HIS A 1 92 ? -5.646 -3.773 -3.993 1.00 98.62 92 HIS A C 1
ATOM 720 O O . HIS A 1 92 ? -6.061 -2.649 -3.709 1.00 98.62 92 HIS A O 1
ATOM 726 N N . VAL A 1 93 ? -6.001 -4.877 -3.341 1.00 98.69 93 VAL A N 1
ATOM 727 C CA . VAL A 1 93 ? -6.816 -4.901 -2.128 1.00 98.69 93 VAL A CA 1
ATOM 728 C C . VAL A 1 93 ? -5.917 -5.343 -0.985 1.00 98.69 93 VAL A C 1
ATOM 730 O O . VAL A 1 93 ? -5.373 -6.449 -1.029 1.00 98.69 93 VAL A O 1
ATOM 733 N N . ILE A 1 94 ? -5.745 -4.486 0.018 1.00 98.75 94 ILE A N 1
ATOM 734 C CA . ILE A 1 94 ? -4.914 -4.743 1.201 1.00 98.75 94 ILE A CA 1
ATOM 735 C C . ILE A 1 94 ? -5.831 -4.864 2.416 1.00 98.75 94 ILE A C 1
ATOM 737 O O . ILE A 1 94 ? -6.691 -4.011 2.614 1.00 98.75 94 ILE A O 1
ATOM 741 N N . ASP A 1 95 ? -5.674 -5.910 3.225 1.00 98.56 95 ASP A N 1
ATOM 742 C CA . ASP A 1 95 ? -6.406 -6.045 4.491 1.00 98.56 95 ASP A CA 1
ATOM 743 C C . ASP A 1 95 ? -5.644 -5.307 5.602 1.00 98.56 95 ASP A C 1
ATOM 745 O O . ASP A 1 95 ? -4.440 -5.498 5.759 1.00 98.56 95 ASP A O 1
ATOM 749 N N . THR A 1 96 ? -6.311 -4.471 6.405 1.00 98.38 96 THR A N 1
ATOM 750 C CA . THR A 1 96 ? -5.623 -3.721 7.471 1.00 98.38 96 THR A CA 1
ATOM 751 C C . THR A 1 96 ? -5.091 -4.587 8.615 1.00 98.38 96 THR A C 1
ATOM 753 O O . THR A 1 96 ? -4.305 -4.085 9.425 1.00 98.38 96 THR A O 1
ATOM 756 N N . LYS A 1 97 ? -5.476 -5.870 8.680 1.00 97.06 97 LYS A N 1
ATOM 757 C CA . LYS A 1 97 ? -4.942 -6.872 9.620 1.00 97.06 97 LYS A CA 1
ATOM 758 C C . LYS A 1 97 ? -3.654 -7.542 9.131 1.00 97.06 97 LYS A C 1
ATOM 760 O O . LYS A 1 97 ? -2.909 -8.060 9.957 1.00 97.06 97 LYS A O 1
ATOM 765 N N . ASP A 1 98 ? -3.387 -7.518 7.827 1.00 97.00 98 ASP A N 1
ATOM 766 C CA . ASP A 1 98 ? -2.116 -7.925 7.216 1.00 97.00 98 ASP A CA 1
ATOM 767 C C . ASP A 1 98 ? -1.721 -6.883 6.167 1.00 97.00 98 ASP A C 1
ATOM 769 O O . ASP A 1 98 ? -1.917 -7.048 4.962 1.00 97.00 98 ASP A O 1
ATOM 773 N N . PHE A 1 99 ? -1.180 -5.766 6.653 1.00 96.56 99 PHE A N 1
ATOM 774 C CA . PHE A 1 99 ? -0.952 -4.582 5.830 1.00 96.56 99 PHE A CA 1
ATOM 775 C C . PHE A 1 99 ? 0.212 -4.738 4.842 1.00 96.56 99 PHE A C 1
ATOM 777 O O . PHE A 1 99 ? 0.417 -3.899 3.970 1.00 96.56 99 PHE A O 1
ATOM 784 N N . THR A 1 100 ? 1.000 -5.805 4.965 1.00 94.94 100 THR A N 1
ATOM 785 C CA . THR A 1 100 ? 2.199 -6.008 4.141 1.00 94.94 100 THR A CA 1
ATOM 786 C C . THR A 1 100 ? 1.921 -6.788 2.860 1.00 94.94 100 THR A C 1
ATOM 788 O O . THR A 1 100 ? 2.762 -6.802 1.961 1.00 94.94 100 THR A O 1
ATOM 791 N N . ASN A 1 101 ? 0.733 -7.388 2.733 1.00 96.25 101 ASN A N 1
ATOM 792 C CA . ASN A 1 101 ? 0.383 -8.262 1.621 1.00 96.25 101 ASN A CA 1
ATOM 793 C C . ASN A 1 101 ? -0.931 -7.844 0.957 1.00 96.25 101 ASN A C 1
ATOM 795 O O . ASN A 1 101 ? -1.886 -7.416 1.601 1.00 96.25 101 ASN A O 1
ATOM 799 N N . ALA A 1 102 ? -0.998 -8.019 -0.363 1.00 98.00 102 ALA A N 1
ATOM 800 C CA . ALA A 1 102 ? -2.255 -7.874 -1.085 1.00 98.00 102 ALA A CA 1
ATOM 801 C C . ALA A 1 102 ? -3.077 -9.157 -0.951 1.00 98.00 102 ALA A C 1
ATOM 803 O O . ALA A 1 102 ? -2.610 -10.229 -1.336 1.00 98.00 102 ALA A O 1
ATOM 804 N N . VAL A 1 103 ? -4.315 -9.037 -0.468 1.00 98.44 103 VAL A N 1
ATOM 805 C CA . VAL A 1 103 ? -5.273 -10.155 -0.447 1.00 98.44 103 VAL A CA 1
ATOM 806 C C . VAL A 1 103 ? -5.862 -10.418 -1.832 1.00 98.44 103 VAL A C 1
ATOM 808 O O . VAL A 1 103 ? -6.283 -11.535 -2.125 1.00 98.44 103 VAL A O 1
ATOM 811 N N . ALA A 1 104 ? -5.858 -9.407 -2.703 1.00 98.50 104 ALA A N 1
ATOM 812 C CA . ALA A 1 104 ? -6.190 -9.547 -4.113 1.00 98.50 104 ALA A CA 1
ATOM 813 C C . ALA A 1 104 ? -5.443 -8.516 -4.966 1.00 98.50 104 ALA A C 1
ATOM 815 O O . ALA A 1 104 ? -5.164 -7.400 -4.523 1.00 98.50 104 ALA A O 1
ATOM 816 N N . LYS A 1 105 ? -5.167 -8.893 -6.217 1.00 98.44 105 LYS A N 1
ATOM 817 C CA . LYS A 1 105 ? -4.672 -8.005 -7.272 1.00 98.44 105 LYS A CA 1
ATOM 818 C C . LYS A 1 105 ? -5.560 -8.172 -8.498 1.00 98.44 105 LYS A C 1
ATOM 820 O O . LYS A 1 105 ? -5.724 -9.289 -8.989 1.00 98.44 105 LYS A O 1
ATOM 825 N N . ILE A 1 106 ? -6.148 -7.082 -8.970 1.00 98.38 106 ILE A N 1
ATOM 826 C CA . ILE A 1 106 ? -6.968 -7.050 -10.181 1.00 98.38 106 ILE A CA 1
ATOM 827 C C . ILE A 1 106 ? -6.150 -6.383 -11.278 1.00 98.38 106 ILE A C 1
ATOM 829 O O . ILE A 1 106 ? -5.785 -5.220 -11.148 1.00 98.38 106 ILE A O 1
ATOM 833 N N . PHE A 1 107 ? -5.871 -7.107 -12.356 1.00 97.81 107 PHE A N 1
ATOM 834 C CA . PHE A 1 107 ? -5.172 -6.564 -13.518 1.00 97.81 107 PHE A CA 1
ATOM 835 C C . PHE A 1 107 ? -6.179 -5.849 -14.417 1.00 97.81 107 PHE A C 1
ATOM 837 O O . PHE A 1 107 ? -7.162 -6.459 -14.849 1.00 97.81 107 PHE A O 1
ATOM 844 N N . LEU A 1 108 ? -5.967 -4.558 -14.668 1.00 96.81 108 LEU A N 1
ATOM 845 C CA . LEU A 1 108 ? -6.850 -3.786 -15.534 1.00 96.81 108 LEU A CA 1
ATOM 846 C C . LEU A 1 108 ? -6.509 -4.089 -17.001 1.00 96.81 108 LEU A C 1
ATOM 848 O O . LEU A 1 108 ? -5.327 -4.178 -17.342 1.00 96.81 108 LEU A O 1
ATOM 852 N N . PRO A 1 109 ? -7.518 -4.244 -17.878 1.00 90.50 109 PRO A N 1
ATOM 853 C CA . PRO A 1 109 ? -7.271 -4.347 -19.307 1.00 90.50 109 PRO A CA 1
ATOM 854 C C . PRO A 1 109 ? -6.747 -3.007 -19.833 1.00 90.50 109 PRO A C 1
ATOM 856 O O . PRO A 1 109 ? -7.276 -1.949 -19.480 1.00 90.50 109 PRO A O 1
ATOM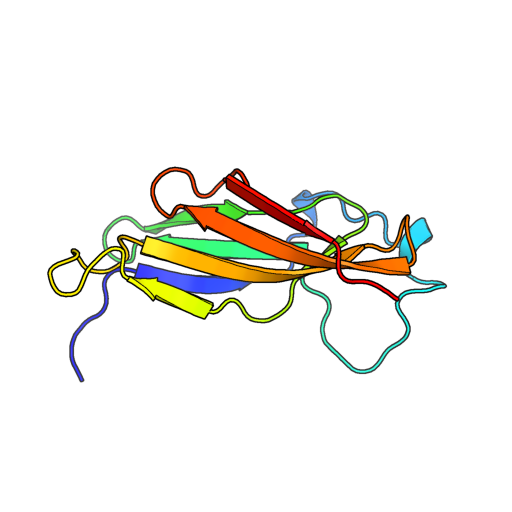 859 N N . SER A 1 110 ? -5.707 -3.077 -20.660 1.00 68.88 110 SER A N 1
ATOM 860 C CA . SER A 1 110 ? -5.184 -1.958 -21.443 1.00 68.88 110 SER A CA 1
ATOM 861 C C . SER A 1 110 ? -5.926 -1.763 -22.762 1.00 68.88 110 SER A C 1
ATOM 863 O O . SER A 1 110 ? -6.512 -2.740 -23.287 1.00 68.88 110 SER A O 1
#